Protein AF-A0A1W6ZIR8-F1 (afdb_monomer)

Solvent-accessible surface area (backbone atoms only — not comparable to full-atom values): 6485 Å² total; per-residue (Å²): 135,82,79,76,79,77,67,74,78,55,59,86,73,60,53,72,71,60,57,72,72,43,53,41,67,54,33,37,49,54,15,53,51,23,53,75,69,68,34,59,68,34,20,53,52,25,19,52,56,8,27,73,69,67,29,52,71,25,14,38,50,43,17,47,44,21,60,44,21,36,82,78,62,33,92,82,31,78,61,37,52,55,62,14,34,51,31,12,44,53,18,32,74,75,65,35,73,80,22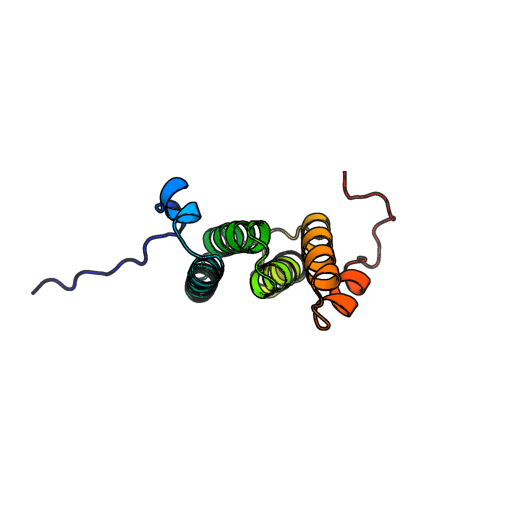,45,62,51,38,64,57,58,60,60,96,84,64,70,102,72,83,67,130

Nearest PDB structures (foldseek):
  1ouv-assembly1_A  TM=8.923E-01  e=3.205E-01  Helicobacter pylori 26695
  7wzb-assembly1_B  TM=4.629E-01  e=1.459E+00  Salmonella enterica subsp. enterica serovar Typhimurium str. LT2
  3gw4-assembly1_A  TM=4.165E-01  e=2.461E+00  Deinococcus radiodurans R1 = ATCC 13939 = DSM 20539
  5haz-assembly1_A  TM=4.056E-01  e=9.089E+00  Thermochaetoides thermophila DSM 1495

Structure (mmCIF, N/CA/C/O backbone):
data_AF-A0A1W6ZIR8-F1
#
_entry.id   AF-A0A1W6ZIR8-F1
#
loop_
_atom_site.group_PDB
_atom_site.id
_atom_site.type_symbol
_atom_site.label_atom_id
_atom_site.label_alt_id
_atom_site.label_comp_id
_atom_site.label_asym_id
_atom_site.label_entity_id
_atom_site.label_seq_id
_atom_site.pdbx_PDB_ins_code
_atom_site.Cartn_x
_atom_site.Cartn_y
_atom_site.Cartn_z
_atom_site.occupancy
_atom_site.B_iso_or_equiv
_atom_site.auth_seq_id
_atom_site.auth_comp_id
_atom_site.auth_asym_id
_atom_site.auth_atom_id
_atom_site.pdbx_PDB_model_num
ATOM 1 N N . MET A 1 1 ? -27.902 29.156 -4.288 1.00 35.88 1 MET A N 1
ATOM 2 C CA . MET A 1 1 ? -26.619 28.654 -4.820 1.00 35.88 1 MET A CA 1
ATOM 3 C C . MET A 1 1 ? -26.257 27.426 -4.011 1.00 35.88 1 MET A C 1
ATOM 5 O O . MET A 1 1 ? -25.844 27.568 -2.870 1.00 35.88 1 MET A O 1
ATOM 9 N N . ALA A 1 2 ? -26.576 26.242 -4.535 1.00 37.88 2 ALA A N 1
ATOM 10 C CA . ALA A 1 2 ? -26.335 24.981 -3.846 1.00 37.88 2 ALA A CA 1
ATOM 11 C C . ALA A 1 2 ? -24.834 24.686 -3.887 1.00 37.88 2 ALA A C 1
ATOM 13 O O . ALA A 1 2 ? -24.253 24.602 -4.968 1.00 37.88 2 ALA A O 1
ATOM 14 N N . LEU A 1 3 ? -24.222 24.577 -2.709 1.00 37.84 3 LEU A N 1
ATOM 15 C CA . LEU A 1 3 ? -22.925 23.941 -2.546 1.00 37.84 3 LEU A CA 1
ATOM 16 C C . LEU A 1 3 ? -23.109 22.513 -3.053 1.00 37.84 3 LEU A C 1
ATOM 18 O O . LEU A 1 3 ? -23.791 21.714 -2.415 1.00 37.84 3 LEU A O 1
ATOM 22 N N . ALA A 1 4 ? -22.591 22.228 -4.247 1.00 36.50 4 ALA A N 1
ATOM 23 C CA . ALA A 1 4 ? -22.376 20.860 -4.663 1.00 36.50 4 ALA A CA 1
ATOM 24 C C . ALA A 1 4 ? -21.393 20.294 -3.643 1.00 36.50 4 ALA A C 1
ATOM 26 O O . ALA A 1 4 ? -20.198 20.569 -3.710 1.00 36.50 4 ALA A O 1
ATOM 27 N N . GLU A 1 5 ? -21.927 19.596 -2.644 1.00 38.12 5 GLU A N 1
ATOM 28 C CA . GLU A 1 5 ? -21.175 18.673 -1.821 1.00 38.12 5 GLU A CA 1
ATOM 29 C C . GLU A 1 5 ? -20.529 17.702 -2.806 1.00 38.12 5 GLU A C 1
ATOM 31 O O . GLU A 1 5 ? -21.145 16.736 -3.261 1.00 38.12 5 GLU A O 1
ATOM 36 N N . THR A 1 6 ? -19.304 18.013 -3.225 1.00 44.75 6 THR A N 1
ATOM 37 C CA . THR A 1 6 ? -18.414 17.085 -3.905 1.00 44.75 6 THR A CA 1
ATOM 38 C C . THR A 1 6 ? -18.076 16.032 -2.872 1.00 44.75 6 THR A C 1
ATOM 40 O O . THR A 1 6 ? -17.018 16.070 -2.251 1.00 44.75 6 THR A O 1
ATOM 43 N N . ARG A 1 7 ? -19.030 15.129 -2.623 1.00 45.88 7 ARG A N 1
ATOM 44 C CA . ARG A 1 7 ? -18.745 13.858 -1.987 1.00 45.88 7 ARG A CA 1
ATOM 45 C C . ARG A 1 7 ? -17.627 13.251 -2.825 1.00 45.88 7 ARG A C 1
ATOM 47 O O . ARG A 1 7 ? -17.853 13.059 -4.027 1.00 45.88 7 ARG A O 1
ATOM 54 N N . PRO A 1 8 ? -16.434 13.029 -2.256 1.00 47.44 8 PRO A N 1
ATOM 55 C CA . PRO A 1 8 ? -15.419 12.286 -2.971 1.00 47.44 8 PRO A CA 1
ATOM 56 C C . PRO A 1 8 ? -16.069 10.977 -3.413 1.00 47.44 8 PRO A C 1
ATOM 58 O O . PRO A 1 8 ? -16.824 10.350 -2.660 1.00 47.44 8 PRO A O 1
ATOM 61 N N . ARG A 1 9 ? -15.912 10.635 -4.695 1.0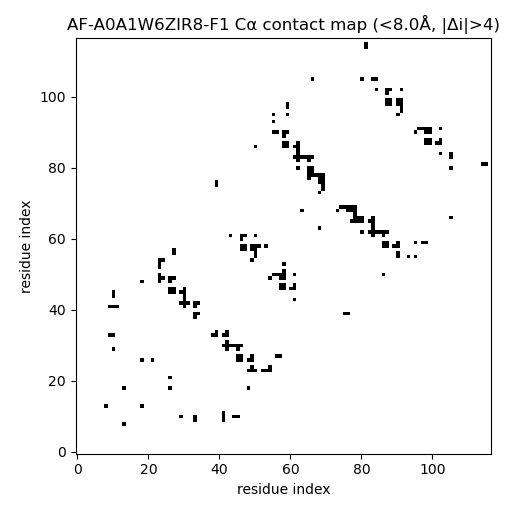0 50.12 9 ARG A N 1
ATOM 62 C CA . ARG A 1 9 ? -16.398 9.352 -5.194 1.00 50.12 9 ARG A CA 1
ATOM 63 C C . ARG A 1 9 ? -15.654 8.297 -4.397 1.00 50.12 9 ARG A C 1
ATOM 65 O O . ARG A 1 9 ? -14.464 8.104 -4.626 1.00 50.12 9 ARG A O 1
ATOM 72 N N . ALA A 1 10 ? -16.356 7.637 -3.478 1.00 51.00 10 ALA A N 1
ATOM 73 C CA . ALA A 1 10 ? -15.844 6.449 -2.824 1.00 51.00 10 ALA A CA 1
ATOM 74 C C . ALA A 1 10 ? -15.275 5.542 -3.918 1.00 51.00 10 ALA A C 1
ATOM 76 O O . ALA A 1 10 ? -15.934 5.312 -4.937 1.00 51.00 10 ALA A O 1
ATOM 77 N N . ALA A 1 11 ? -14.054 5.046 -3.729 1.00 52.69 11 ALA A N 1
ATOM 78 C CA . ALA A 1 11 ? -13.380 4.183 -4.699 1.00 52.69 11 ALA A CA 1
ATOM 79 C C . ALA A 1 11 ? -14.253 3.021 -5.192 1.00 52.69 11 ALA A C 1
ATOM 81 O O . ALA A 1 11 ? -14.084 2.546 -6.311 1.00 52.69 11 ALA A O 1
ATOM 82 N N . ALA A 1 12 ? -15.200 2.601 -4.349 1.00 49.72 12 ALA A N 1
ATOM 83 C CA . ALA A 1 12 ? -16.188 1.570 -4.609 1.00 49.72 12 ALA A CA 1
ATOM 84 C C . ALA A 1 12 ? -17.123 1.852 -5.804 1.00 49.72 12 ALA A C 1
ATOM 86 O O . ALA A 1 12 ? -17.665 0.899 -6.358 1.00 49.72 12 ALA A O 1
ATOM 87 N N . ASP A 1 13 ? -17.315 3.113 -6.212 1.00 55.03 13 ASP A N 1
ATOM 88 C CA . ASP A 1 13 ? -18.222 3.479 -7.315 1.00 55.03 13 ASP A CA 1
ATOM 89 C C . ASP A 1 13 ? -17.507 3.600 -8.673 1.00 55.03 13 ASP A C 1
ATOM 91 O O . ASP A 1 13 ? -18.151 3.775 -9.707 1.00 55.03 13 ASP A O 1
ATOM 95 N N . ILE A 1 14 ? -16.170 3.497 -8.714 1.00 57.38 14 ILE A N 1
ATOM 96 C CA . ILE A 1 14 ? -15.451 3.529 -9.991 1.00 57.38 14 ILE A CA 1
ATOM 97 C C . ILE A 1 14 ? -15.582 2.156 -10.654 1.00 57.38 14 ILE A C 1
ATOM 99 O O . ILE A 1 14 ? -15.104 1.156 -10.108 1.00 57.38 14 ILE A O 1
ATOM 103 N N . PRO A 1 15 ? -16.206 2.065 -11.841 1.00 60.47 15 PRO A N 1
ATOM 104 C CA . PRO A 1 15 ? -16.352 0.787 -12.504 1.00 60.47 15 PRO A CA 1
ATOM 105 C C . PRO A 1 15 ? -14.965 0.224 -12.831 1.00 60.47 15 PRO A C 1
ATOM 107 O O . PRO A 1 15 ? -14.072 0.942 -13.282 1.00 60.47 15 PRO A O 1
ATOM 110 N N . ARG A 1 16 ? -14.785 -1.083 -12.615 1.00 58.66 16 ARG A N 1
ATOM 111 C CA . ARG A 1 16 ? -13.519 -1.814 -12.833 1.00 58.66 16 ARG A CA 1
ATOM 112 C C . ARG A 1 16 ? -12.852 -1.512 -14.181 1.00 58.66 16 ARG A C 1
ATOM 114 O O . ARG A 1 16 ? -11.633 -1.509 -14.278 1.00 58.66 16 ARG A O 1
ATOM 121 N N . GLU A 1 17 ? -13.640 -1.231 -15.214 1.00 61.50 17 GLU A N 1
ATOM 122 C CA . GLU A 1 17 ? -13.156 -0.834 -16.540 1.00 61.50 17 GLU A CA 1
ATOM 123 C C . GLU A 1 17 ? -12.470 0.541 -16.553 1.00 61.50 17 GLU A C 1
ATOM 125 O O . GLU A 1 17 ? -11.435 0.707 -17.196 1.00 61.50 17 GLU A O 1
ATOM 130 N N . ALA A 1 18 ? -12.980 1.503 -15.782 1.00 66.31 18 ALA A N 1
ATOM 131 C CA . ALA A 1 18 ? -12.362 2.812 -15.620 1.00 66.31 18 ALA A CA 1
ATOM 132 C C . ALA A 1 18 ? -11.065 2.729 -14.803 1.00 66.31 18 ALA A C 1
ATOM 134 O O . ALA A 1 18 ? -10.149 3.505 -15.050 1.00 66.31 18 ALA A O 1
ATOM 135 N N . VAL A 1 19 ? -10.933 1.752 -13.899 1.00 67.56 19 VAL A N 1
ATOM 136 C CA . VAL A 1 19 ? -9.684 1.513 -13.155 1.00 67.56 19 VAL A CA 1
ATOM 137 C C . VAL A 1 19 ? -8.537 1.144 -14.090 1.00 67.56 19 VAL A C 1
ATOM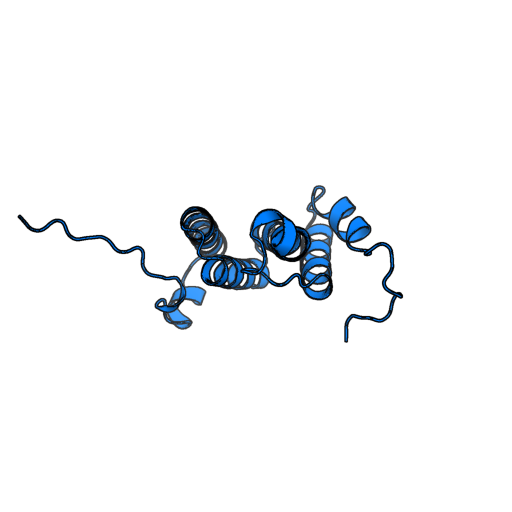 139 O O . VAL A 1 19 ? -7.467 1.737 -13.994 1.00 67.56 19 VAL A O 1
ATOM 142 N N . TYR A 1 20 ? -8.764 0.240 -15.045 1.00 66.31 20 TYR A N 1
ATOM 143 C CA . TYR A 1 20 ? -7.751 -0.138 -16.039 1.00 66.31 20 TYR A CA 1
ATOM 144 C C . TYR A 1 20 ? -7.458 0.958 -17.074 1.00 66.31 20 TYR A C 1
ATOM 146 O O . TYR A 1 20 ? -6.394 0.938 -17.687 1.00 66.31 20 TYR A O 1
ATOM 154 N N . ALA A 1 21 ? -8.372 1.914 -17.265 1.00 77.69 21 ALA A N 1
ATOM 155 C CA . ALA A 1 21 ? -8.141 3.075 -18.123 1.00 77.69 21 ALA A CA 1
ATOM 156 C C . ALA A 1 21 ? -7.218 4.127 -17.474 1.00 77.69 21 ALA A C 1
ATOM 158 O O . ALA A 1 21 ? -6.663 4.973 -18.176 1.00 77.69 21 ALA A O 1
ATOM 159 N N . LEU A 1 22 ? -7.047 4.084 -16.148 1.00 82.56 22 LEU A N 1
ATOM 160 C CA . LEU A 1 22 ? -6.148 4.972 -15.416 1.00 82.56 22 LEU A CA 1
ATOM 161 C C . LEU A 1 22 ? -4.709 4.462 -15.474 1.00 82.56 22 LEU A C 1
ATOM 163 O O . LEU A 1 22 ? -4.443 3.262 -15.401 1.00 82.56 22 LEU A O 1
ATOM 167 N N . THR A 1 23 ? -3.757 5.392 -15.539 1.00 89.56 23 THR A N 1
ATOM 168 C CA . THR A 1 23 ? -2.341 5.036 -15.416 1.00 89.56 23 THR A CA 1
ATOM 169 C C . THR A 1 23 ? -2.036 4.555 -13.991 1.00 89.56 23 THR A C 1
ATOM 171 O O . THR A 1 23 ? -2.683 5.002 -13.038 1.00 89.56 23 THR A O 1
ATOM 174 N N . PRO A 1 24 ? -1.014 3.707 -13.786 1.00 87.56 24 PRO A N 1
ATOM 175 C CA . PRO A 1 24 ? -0.691 3.205 -12.449 1.00 87.56 24 PRO A CA 1
ATOM 176 C C . PRO A 1 24 ? -0.360 4.325 -11.451 1.00 87.56 24 PRO A C 1
ATOM 178 O O . PRO A 1 24 ? -0.711 4.237 -10.276 1.00 87.56 24 PRO A O 1
ATOM 181 N N . ALA A 1 25 ? 0.243 5.419 -11.925 1.00 88.25 25 ALA A N 1
ATOM 182 C CA . ALA A 1 25 ? 0.515 6.604 -11.116 1.00 88.25 25 ALA A CA 1
ATOM 183 C C . ALA A 1 25 ? -0.768 7.356 -10.709 1.00 88.25 25 ALA A C 1
ATOM 185 O O . ALA A 1 25 ? -0.859 7.850 -9.589 1.00 88.25 25 ALA A O 1
ATOM 186 N N . GLN A 1 26 ? -1.779 7.417 -11.583 1.00 89.31 26 GLN A N 1
ATOM 187 C CA . GLN A 1 26 ? -3.082 8.007 -11.247 1.00 89.31 26 GLN A CA 1
ATOM 188 C C . GLN A 1 26 ? -3.832 7.157 -10.219 1.00 89.31 26 GLN A C 1
ATOM 190 O O . GLN A 1 26 ? -4.360 7.700 -9.255 1.00 89.31 26 GLN A O 1
ATOM 195 N N . GLN A 1 27 ? -3.828 5.831 -10.385 1.00 89.38 27 GLN A N 1
ATOM 196 C CA . GLN A 1 27 ? -4.399 4.906 -9.398 1.00 89.38 27 GLN A CA 1
ATOM 197 C C . GLN A 1 27 ? -3.726 5.079 -8.028 1.00 89.38 27 GLN A C 1
ATOM 199 O O . GLN A 1 27 ? -4.401 5.110 -7.005 1.00 89.38 27 GLN A O 1
ATOM 204 N N . TYR A 1 28 ? -2.403 5.261 -8.004 1.00 89.88 28 TYR A N 1
ATOM 205 C CA . TYR A 1 28 ? -1.671 5.563 -6.775 1.00 89.88 28 TYR A CA 1
ATOM 206 C C . TYR A 1 28 ? -2.083 6.908 -6.154 1.00 89.88 28 TYR A C 1
ATOM 208 O O . TYR A 1 28 ? -2.239 6.990 -4.940 1.00 89.88 28 TYR A O 1
ATOM 216 N N . GLY A 1 29 ? -2.330 7.942 -6.963 1.00 90.06 29 GLY A N 1
ATOM 217 C CA . GLY A 1 29 ? -2.879 9.215 -6.483 1.00 90.06 29 GLY A CA 1
ATOM 218 C C . GLY A 1 29 ? -4.226 9.047 -5.771 1.00 90.06 29 GLY A C 1
ATOM 219 O O . GLY A 1 29 ? -4.376 9.506 -4.642 1.00 90.06 29 GLY A O 1
ATOM 220 N N . LEU A 1 30 ? -5.155 8.297 -6.374 1.00 88.94 30 LEU A N 1
ATOM 221 C CA . LEU A 1 30 ? -6.459 7.987 -5.768 1.00 88.94 30 LEU A CA 1
ATOM 222 C C . LEU A 1 30 ? -6.327 7.192 -4.461 1.00 88.94 30 LEU A C 1
ATOM 224 O O . LEU A 1 30 ? -7.113 7.371 -3.533 1.00 88.94 30 LEU A O 1
ATOM 228 N N . ALA A 1 31 ? -5.317 6.326 -4.362 1.00 89.31 31 ALA A N 1
ATOM 229 C CA . ALA A 1 31 ? -5.021 5.626 -3.119 1.00 89.31 31 ALA A CA 1
ATOM 230 C C . ALA A 1 31 ? -4.645 6.600 -1.989 1.00 89.31 31 ALA A C 1
ATOM 232 O O . ALA A 1 31 ? -5.117 6.455 -0.865 1.00 89.31 31 ALA A O 1
ATOM 233 N N . LEU A 1 32 ? -3.814 7.604 -2.278 1.00 89.00 32 LEU A N 1
ATOM 234 C CA . LEU A 1 32 ? -3.407 8.608 -1.288 1.00 89.00 32 LEU A CA 1
ATOM 235 C C . LEU A 1 32 ? -4.569 9.518 -0.868 1.00 89.00 32 LEU A C 1
ATOM 237 O O . LEU A 1 32 ? -4.663 9.901 0.301 1.00 89.00 32 LEU A O 1
ATOM 241 N N . GLU A 1 33 ? -5.476 9.828 -1.793 1.00 88.75 33 GLU A N 1
ATOM 242 C CA . GLU A 1 33 ? -6.723 10.532 -1.476 1.00 88.75 33 GLU A CA 1
ATOM 243 C C . GLU A 1 33 ? -7.574 9.704 -0.504 1.00 88.75 33 GLU A C 1
ATOM 245 O O . GLU A 1 33 ? -7.912 10.181 0.578 1.00 88.75 33 GLU A O 1
ATOM 250 N N . ALA A 1 34 ? -7.788 8.420 -0.806 1.00 86.50 34 ALA A N 1
ATOM 251 C CA . ALA A 1 34 ? -8.507 7.502 0.076 1.00 86.50 34 ALA A CA 1
ATOM 252 C C . ALA A 1 34 ? -7.866 7.372 1.471 1.00 86.50 34 ALA A C 1
ATOM 254 O O . ALA A 1 34 ? -8.572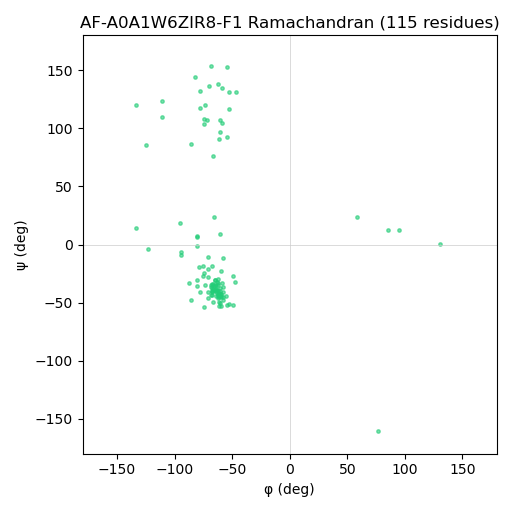 7.302 2.475 1.00 86.50 34 ALA A O 1
ATOM 255 N N . GLN A 1 35 ? -6.530 7.391 1.561 1.00 85.44 35 GLN A N 1
ATOM 256 C CA . GLN A 1 35 ? -5.829 7.423 2.849 1.00 85.44 35 GLN A CA 1
ATOM 257 C C . GLN A 1 35 ? -6.171 8.682 3.656 1.00 85.44 35 GLN A C 1
ATOM 259 O O . GLN A 1 35 ? -6.371 8.598 4.867 1.00 85.44 35 GLN A O 1
ATOM 264 N N . THR A 1 36 ? -6.237 9.837 2.993 1.00 85.00 36 THR A N 1
ATOM 265 C CA . THR A 1 36 ? -6.560 11.126 3.626 1.00 85.00 36 THR A CA 1
ATOM 266 C C . THR A 1 36 ? -8.001 11.148 4.134 1.00 85.00 36 THR A C 1
ATOM 268 O O . THR A 1 36 ? -8.282 11.714 5.188 1.00 85.00 36 THR A O 1
ATOM 271 N N . GLU A 1 37 ? -8.900 10.476 3.420 1.00 83.75 37 GLU A N 1
ATOM 272 C CA . GLU A 1 37 ? -10.307 10.307 3.793 1.00 83.75 37 GLU A CA 1
ATOM 273 C C . GLU A 1 37 ? -10.541 9.197 4.827 1.00 83.75 37 GLU A C 1
ATOM 275 O O . GLU A 1 37 ? -11.673 8.984 5.257 1.00 83.75 37 GLU A O 1
ATOM 280 N N . GLN A 1 38 ? -9.480 8.496 5.246 1.00 80.75 38 GLN A N 1
ATOM 281 C CA . GLN A 1 38 ? -9.545 7.326 6.128 1.00 80.75 38 GLN A CA 1
ATOM 282 C C . GLN A 1 38 ? -10.398 6.177 5.555 1.00 80.75 38 GLN A C 1
ATOM 284 O O . GLN A 1 38 ? -10.870 5.308 6.293 1.00 80.75 38 GLN A O 1
ATOM 289 N N . ASP A 1 39 ? -10.567 6.132 4.229 1.00 85.25 39 ASP A N 1
ATOM 290 C CA . ASP A 1 39 ? -11.197 5.017 3.530 1.00 85.25 39 ASP A CA 1
ATOM 291 C C . ASP A 1 39 ? -10.147 3.936 3.242 1.00 85.25 39 ASP A C 1
ATOM 293 O O . ASP A 1 39 ? -9.497 3.859 2.195 1.00 85.25 39 ASP A O 1
ATOM 297 N N . HIS A 1 40 ? -9.969 3.077 4.237 1.00 83.44 40 HIS A N 1
ATOM 298 C CA . HIS A 1 40 ? -9.026 1.966 4.207 1.00 83.44 40 HIS A CA 1
ATOM 299 C C . HIS A 1 40 ? -9.344 0.925 3.122 1.00 83.44 40 HIS A C 1
ATOM 301 O O . HIS A 1 40 ? -8.428 0.312 2.565 1.00 83.44 40 HIS A O 1
ATOM 307 N N . ALA A 1 41 ? -10.623 0.724 2.798 1.00 83.12 41 ALA A N 1
ATOM 308 C CA . ALA A 1 41 ? -11.039 -0.227 1.773 1.00 83.12 41 ALA A CA 1
ATOM 309 C C . ALA A 1 41 ? -10.667 0.287 0.376 1.00 83.12 41 ALA A C 1
ATOM 311 O O . ALA A 1 41 ? -10.073 -0.444 -0.423 1.00 83.12 41 ALA A O 1
ATOM 312 N N . ALA A 1 42 ? -10.949 1.564 0.116 1.00 84.12 42 ALA A N 1
ATOM 313 C CA . ALA A 1 42 ? -10.539 2.271 -1.088 1.00 84.12 42 ALA A CA 1
ATOM 314 C C . ALA A 1 42 ? -9.014 2.307 -1.259 1.00 84.12 42 ALA A C 1
ATOM 316 O O . ALA A 1 42 ? -8.504 2.008 -2.340 1.00 84.12 42 ALA A O 1
ATOM 317 N N . LEU A 1 43 ? -8.283 2.616 -0.183 1.00 87.25 43 LEU A N 1
ATOM 318 C CA . LEU A 1 43 ? -6.820 2.634 -0.162 1.00 87.25 43 LEU A CA 1
ATOM 319 C C . LEU A 1 43 ? -6.238 1.293 -0.634 1.00 87.25 43 LEU A C 1
ATOM 321 O O . LEU A 1 43 ? -5.423 1.262 -1.557 1.00 87.25 43 LEU A O 1
ATOM 325 N N . LEU A 1 44 ? -6.681 0.177 -0.044 1.00 87.88 44 LEU A N 1
ATOM 326 C CA . LEU A 1 44 ? -6.208 -1.161 -0.418 1.00 87.88 44 LEU A CA 1
ATOM 327 C C . LEU A 1 44 ? -6.574 -1.529 -1.857 1.00 87.88 44 LEU A C 1
ATOM 329 O O . LEU A 1 44 ? -5.773 -2.150 -2.558 1.00 87.88 44 LEU A O 1
ATOM 333 N N . TYR A 1 45 ? -7.767 -1.144 -2.308 1.00 87.50 45 TYR A N 1
ATOM 334 C CA . TYR A 1 45 ? -8.227 -1.405 -3.667 1.00 87.50 45 TYR A CA 1
ATOM 335 C C . TYR A 1 45 ? -7.334 -0.728 -4.716 1.00 87.50 45 TYR A C 1
ATOM 337 O O . TYR A 1 45 ? -6.803 -1.398 -5.607 1.00 87.50 45 TYR A O 1
ATOM 345 N N . TRP A 1 46 ? -7.104 0.580 -4.579 1.00 88.56 46 TRP A N 1
ATOM 346 C CA . TRP A 1 46 ? -6.282 1.345 -5.518 1.00 88.56 46 TRP A CA 1
ATOM 347 C C . TRP A 1 46 ? -4.814 0.946 -5.486 1.00 88.56 46 TRP A C 1
ATOM 349 O O . TRP A 1 46 ? -4.172 0.845 -6.535 1.00 88.56 46 TRP A O 1
ATOM 359 N N . LEU A 1 47 ? -4.288 0.663 -4.292 1.00 90.19 47 LEU A N 1
ATOM 360 C CA . LEU A 1 47 ? -2.928 0.167 -4.148 1.00 90.19 47 LEU A CA 1
ATOM 361 C C . LEU A 1 47 ? -2.741 -1.174 -4.844 1.00 90.19 47 LEU A C 1
ATOM 363 O O . LEU A 1 47 ? -1.765 -1.324 -5.570 1.00 90.19 47 LEU A O 1
ATOM 367 N N . ARG A 1 48 ? -3.675 -2.123 -4.694 1.00 90.56 48 ARG A N 1
ATOM 368 C CA . ARG A 1 48 ? -3.610 -3.415 -5.397 1.00 90.56 48 ARG A CA 1
ATOM 369 C C . ARG A 1 48 ? -3.671 -3.244 -6.910 1.00 90.56 48 ARG A C 1
ATOM 371 O O . ARG A 1 48 ? -2.900 -3.900 -7.609 1.00 90.56 48 ARG A O 1
ATOM 378 N N . ALA A 1 49 ? -4.536 -2.365 -7.419 1.00 89.06 49 ALA A N 1
ATOM 379 C CA . ALA A 1 49 ? -4.623 -2.086 -8.853 1.00 89.06 49 ALA A CA 1
ATOM 380 C C . ALA A 1 49 ? -3.291 -1.539 -9.399 1.00 89.06 49 ALA A C 1
ATOM 382 O O . ALA A 1 49 ? -2.727 -2.095 -10.345 1.00 89.06 49 ALA A O 1
ATOM 383 N N . SER A 1 50 ? -2.736 -0.525 -8.731 1.00 90.81 50 SER A N 1
ATOM 384 C CA . SER A 1 50 ? -1.486 0.123 -9.137 1.00 90.81 50 SER A CA 1
ATOM 385 C C . SER A 1 50 ? -0.275 -0.807 -8.983 1.00 90.81 50 SER A C 1
ATOM 387 O O . SER A 1 50 ? 0.576 -0.897 -9.873 1.00 90.81 50 SER A O 1
ATOM 389 N N . ALA A 1 51 ? -0.232 -1.580 -7.894 1.00 90.25 51 ALA A N 1
ATOM 390 C CA . ALA A 1 51 ? 0.803 -2.573 -7.626 1.00 90.25 51 ALA A CA 1
ATOM 391 C C . ALA A 1 51 ? 0.797 -3.711 -8.658 1.00 90.25 51 ALA A C 1
ATOM 393 O O . ALA A 1 51 ? 1.866 -4.113 -9.128 1.00 90.25 51 ALA A O 1
ATOM 394 N N . SER A 1 52 ? -0.392 -4.178 -9.058 1.00 89.00 52 SER A N 1
ATOM 395 C CA . SER A 1 52 ? -0.572 -5.198 -10.103 1.00 89.00 52 SER A CA 1
ATOM 396 C C . SER A 1 52 ? -0.121 -4.706 -11.476 1.00 89.00 52 SER A C 1
ATOM 398 O O . SER A 1 52 ? 0.365 -5.490 -12.285 1.00 89.00 52 SER A O 1
ATOM 400 N N . ALA A 1 53 ? -0.228 -3.401 -11.731 1.00 86.62 53 ALA A N 1
ATOM 401 C CA . ALA A 1 53 ? 0.293 -2.772 -12.940 1.00 86.62 53 ALA A CA 1
ATOM 402 C C . ALA A 1 53 ? 1.812 -2.484 -12.885 1.00 86.62 53 ALA A C 1
ATOM 404 O O . ALA A 1 53 ? 2.351 -1.848 -13.789 1.00 86.62 53 ALA A O 1
ATOM 405 N N . GLY A 1 54 ? 2.514 -2.942 -11.839 1.00 86.31 54 GLY A N 1
ATOM 406 C CA . GLY A 1 54 ? 3.969 -2.820 -11.706 1.00 86.31 54 GLY A CA 1
ATOM 407 C C . GLY A 1 54 ? 4.452 -1.493 -11.116 1.00 86.31 54 GLY A C 1
ATOM 408 O O . GLY A 1 54 ? 5.645 -1.191 -11.188 1.00 86.31 54 GLY A O 1
ATOM 409 N N . HIS A 1 55 ? 3.561 -0.679 -10.540 1.00 90.56 55 HIS A N 1
ATOM 410 C CA . HIS A 1 55 ? 3.953 0.596 -9.948 1.00 90.56 55 HIS A CA 1
ATOM 411 C C . HIS A 1 55 ? 4.683 0.383 -8.619 1.00 90.56 55 HIS A C 1
ATOM 413 O O . HIS A 1 55 ? 4.086 0.039 -7.598 1.00 90.56 55 HIS A O 1
ATOM 419 N N . LEU A 1 56 ? 5.991 0.622 -8.635 1.00 89.44 56 LEU A N 1
ATOM 420 C CA . LEU A 1 56 ? 6.891 0.401 -7.503 1.00 89.44 56 LEU A CA 1
ATOM 421 C C . LEU A 1 56 ? 6.458 1.132 -6.206 1.00 89.44 56 LEU A C 1
ATOM 423 O O . LEU A 1 56 ? 6.421 0.475 -5.164 1.00 89.44 56 LEU A O 1
ATOM 427 N N . PRO A 1 57 ? 6.033 2.416 -6.228 1.00 88.56 57 PRO A N 1
ATOM 428 C CA . PRO A 1 57 ? 5.517 3.099 -5.035 1.00 88.56 57 PRO A CA 1
ATOM 429 C C . PRO A 1 57 ? 4.274 2.432 -4.437 1.00 88.56 57 PRO A C 1
ATOM 431 O O . PRO A 1 57 ? 4.137 2.354 -3.218 1.00 88.56 57 PRO A O 1
ATOM 434 N N . ALA A 1 58 ? 3.378 1.914 -5.283 1.00 90.56 58 ALA A N 1
ATOM 435 C CA . ALA A 1 58 ? 2.165 1.250 -4.821 1.00 90.56 58 ALA A CA 1
ATOM 436 C C . ALA A 1 58 ? 2.463 -0.104 -4.178 1.00 90.56 58 ALA A C 1
ATOM 438 O O . ALA A 1 58 ? 1.890 -0.417 -3.140 1.00 90.56 58 ALA A O 1
ATOM 439 N N . GLN A 1 59 ? 3.384 -0.885 -4.752 1.00 90.12 59 GLN A N 1
ATOM 440 C CA . GLN A 1 59 ? 3.820 -2.160 -4.171 1.00 90.12 59 GLN A CA 1
ATOM 441 C C . GLN A 1 59 ? 4.430 -1.961 -2.777 1.00 90.12 59 GLN A C 1
ATOM 443 O O . GLN A 1 59 ? 4.121 -2.706 -1.845 1.00 90.12 59 GLN A O 1
ATOM 448 N N . GLU A 1 60 ? 5.260 -0.928 -2.615 1.00 89.31 60 GLU A N 1
ATOM 449 C CA . GLU A 1 60 ? 5.869 -0.600 -1.327 1.00 89.31 60 GLU A CA 1
ATOM 450 C C . GLU A 1 60 ? 4.828 -0.144 -0.301 1.00 89.31 60 GLU A C 1
ATOM 452 O O . GLU A 1 60 ? 4.781 -0.680 0.811 1.00 89.31 60 GLU A O 1
ATOM 457 N N . LEU A 1 61 ? 3.963 0.804 -0.679 1.00 88.81 61 LEU A N 1
ATOM 458 C CA . LEU A 1 61 ? 2.945 1.334 0.224 1.00 88.81 61 LEU A CA 1
ATOM 459 C C . LEU A 1 61 ? 1.933 0.254 0.626 1.00 88.81 61 LEU A C 1
ATOM 461 O O . LEU A 1 61 ? 1.591 0.158 1.802 1.00 88.81 61 LEU A O 1
ATOM 465 N N . LEU A 1 62 ? 1.521 -0.614 -0.303 1.00 89.56 62 LEU A N 1
ATOM 466 C CA . LEU A 1 62 ? 0.636 -1.745 -0.017 1.00 89.56 62 LEU A CA 1
ATOM 467 C C . LEU A 1 62 ? 1.248 -2.698 1.008 1.00 89.56 62 LEU A C 1
ATOM 469 O O . LEU A 1 62 ? 0.588 -3.086 1.967 1.00 89.56 62 LEU A O 1
ATOM 473 N N . GLY A 1 63 ? 2.530 -3.022 0.851 1.00 87.94 63 GLY A N 1
ATOM 474 C CA . GLY A 1 63 ? 3.253 -3.847 1.809 1.00 87.94 63 GLY A CA 1
ATOM 475 C C . GLY A 1 63 ? 3.321 -3.239 3.209 1.00 87.94 63 GLY A C 1
ATOM 476 O O . GLY A 1 63 ? 3.119 -3.934 4.204 1.00 87.94 63 GLY A O 1
ATOM 477 N N . VAL A 1 64 ? 3.569 -1.931 3.299 1.00 85.44 64 VAL A N 1
ATOM 478 C CA . VAL A 1 64 ? 3.605 -1.214 4.582 1.00 85.44 64 VAL A CA 1
ATOM 479 C C . VAL A 1 64 ? 2.223 -1.162 5.224 1.00 85.44 64 VAL A C 1
ATOM 481 O O . VAL A 1 64 ? 2.106 -1.425 6.418 1.00 85.44 64 VAL A O 1
ATOM 484 N N . VAL A 1 65 ? 1.180 -0.873 4.447 1.00 86.75 65 VAL A N 1
ATOM 485 C CA . VAL A 1 65 ? -0.203 -0.809 4.933 1.00 86.75 65 VAL A CA 1
ATOM 486 C C . VAL A 1 65 ? -0.686 -2.182 5.400 1.00 86.75 65 VAL A C 1
ATOM 488 O O . VAL A 1 65 ? -1.320 -2.275 6.439 1.00 86.75 65 VAL A O 1
ATOM 491 N N . LEU A 1 66 ? -0.344 -3.268 4.710 1.00 85.88 66 LEU A N 1
ATOM 492 C CA . LEU A 1 66 ? -0.751 -4.617 5.117 1.00 85.88 66 LEU A CA 1
ATOM 493 C C . LEU A 1 66 ? 0.026 -5.153 6.334 1.00 85.88 66 LEU A C 1
ATOM 495 O O . LEU A 1 66 ? -0.493 -6.006 7.054 1.00 85.88 66 LEU A O 1
ATOM 499 N N . LEU A 1 67 ? 1.243 -4.655 6.597 1.00 80.94 67 LEU A N 1
ATOM 500 C CA . LEU A 1 67 ? 2.019 -4.991 7.804 1.00 80.94 67 LEU A CA 1
ATOM 501 C C . LEU A 1 67 ? 1.660 -4.115 9.007 1.00 80.94 67 LEU A C 1
ATOM 503 O O . LEU A 1 67 ? 1.496 -4.616 10.116 1.00 80.94 67 LEU A O 1
ATOM 507 N N . GLY A 1 68 ? 1.601 -2.801 8.797 1.00 75.94 68 GLY A N 1
ATOM 508 C CA . GLY A 1 68 ? 1.397 -1.799 9.841 1.00 75.94 68 GLY A CA 1
ATOM 509 C C . GLY A 1 68 ? -0.060 -1.391 10.026 1.00 75.94 68 GLY A C 1
ATOM 510 O O . GLY A 1 68 ? -0.368 -0.691 10.985 1.00 75.94 68 GLY A O 1
ATOM 511 N N . GLY A 1 69 ? -0.955 -1.825 9.140 1.00 74.38 69 GLY A N 1
ATOM 512 C CA . GLY A 1 69 ? -2.342 -1.377 9.070 1.00 74.38 69 GLY A CA 1
ATOM 513 C C . GLY A 1 69 ? -3.110 -1.481 10.384 1.00 74.38 69 GLY A C 1
ATOM 514 O O . GLY A 1 69 ? -3.620 -0.463 10.840 1.00 74.38 69 GLY A O 1
ATOM 515 N N . PRO A 1 70 ? -3.115 -2.640 11.068 1.00 71.81 70 PRO A N 1
ATOM 516 C CA . PRO A 1 70 ? -3.812 -2.769 12.348 1.00 71.81 70 PRO A CA 1
ATOM 517 C C . PRO A 1 70 ? -3.250 -1.859 13.442 1.00 71.81 70 PRO A C 1
ATOM 519 O O . PRO A 1 70 ? -3.972 -1.449 14.342 1.00 71.81 70 PRO A O 1
ATOM 522 N N . VAL A 1 71 ? -1.952 -1.543 13.382 1.00 69.44 71 VAL A N 1
ATOM 523 C CA . VAL A 1 71 ? -1.281 -0.691 14.375 1.00 69.44 71 VAL A CA 1
ATOM 524 C C . VAL A 1 71 ? -1.540 0.790 14.090 1.00 69.44 71 VAL A C 1
ATOM 526 O O . VAL A 1 71 ? -1.668 1.579 15.020 1.00 69.44 71 VAL A O 1
ATOM 529 N N . LEU A 1 72 ? -1.616 1.169 12.813 1.00 69.56 72 LEU A N 1
ATOM 530 C CA . LEU A 1 72 ? -1.781 2.555 12.369 1.00 69.56 72 LEU A CA 1
ATOM 531 C C . LEU A 1 72 ? -3.252 2.985 12.286 1.00 69.56 72 LEU A C 1
ATOM 533 O O . LEU A 1 72 ? -3.563 4.144 12.545 1.00 69.56 72 LEU A O 1
ATOM 537 N N . TYR A 1 73 ? -4.144 2.057 11.938 1.00 71.75 73 TYR A N 1
ATOM 538 C CA . TYR A 1 73 ? -5.547 2.324 11.615 1.00 71.75 73 TYR A CA 1
ATOM 539 C C . TYR A 1 73 ? -6.543 1.534 12.491 1.00 71.75 73 TYR A C 1
ATOM 541 O O . TYR A 1 73 ? -7.750 1.759 12.395 1.00 71.75 73 TYR A O 1
ATOM 549 N N . GLY A 1 74 ? -6.062 0.648 13.375 1.00 70.69 74 GLY A N 1
ATOM 550 C CA . GLY A 1 74 ? -6.884 -0.136 14.309 1.00 70.69 74 GLY A CA 1
ATOM 551 C C . GLY A 1 74 ? -7.617 -1.319 13.662 1.00 70.69 74 GLY A C 1
ATOM 552 O O . GLY A 1 74 ? -7.277 -1.757 12.564 1.00 70.69 74 GLY A O 1
ATOM 553 N N . ASP A 1 75 ? -8.669 -1.818 14.325 1.00 67.81 75 ASP A N 1
ATOM 554 C CA . ASP A 1 75 ? -9.512 -2.944 13.867 1.00 67.81 75 ASP A CA 1
ATOM 555 C C . ASP A 1 75 ? -10.183 -2.733 12.493 1.00 67.81 75 ASP A C 1
ATOM 557 O O . ASP A 1 75 ? -10.701 -3.677 11.899 1.00 67.81 75 ASP A O 1
ATOM 561 N N . GLY A 1 76 ? -10.159 -1.510 11.953 1.00 66.44 76 GLY A N 1
ATOM 562 C CA . GLY A 1 76 ? -10.649 -1.200 10.608 1.00 66.44 76 GLY A CA 1
ATOM 563 C C . GLY A 1 76 ? -9.774 -1.747 9.472 1.00 66.44 76 GLY A C 1
ATOM 564 O O . GLY A 1 76 ? -10.200 -1.715 8.319 1.00 66.44 76 GLY A O 1
ATOM 565 N N . MET A 1 77 ? -8.569 -2.249 9.772 1.00 74.19 77 MET A N 1
ATOM 566 C CA . MET A 1 77 ? -7.678 -2.890 8.803 1.00 74.19 77 MET A CA 1
ATOM 567 C C . MET A 1 77 ? -7.116 -4.199 9.349 1.00 74.19 77 MET A C 1
ATOM 569 O O . MET A 1 77 ? -6.388 -4.222 10.338 1.00 74.19 77 MET A O 1
ATOM 573 N N . SER A 1 78 ? -7.397 -5.301 8.654 1.00 73.56 78 SER A N 1
ATOM 574 C CA . SER A 1 78 ? -6.759 -6.587 8.936 1.00 73.56 78 SER A CA 1
ATOM 575 C C . SER A 1 78 ? -5.349 -6.621 8.351 1.00 73.56 78 SER A C 1
ATOM 577 O O . SER A 1 78 ? -5.149 -6.278 7.185 1.00 73.56 78 SER A O 1
ATOM 579 N N . ALA A 1 79 ? -4.372 -7.054 9.150 1.00 75.88 79 ALA A N 1
ATOM 580 C CA . ALA A 1 79 ? -3.035 -7.315 8.634 1.00 75.88 79 ALA A CA 1
ATOM 581 C C . ALA A 1 79 ? -3.063 -8.550 7.741 1.00 75.88 79 ALA A C 1
ATOM 583 O O . ALA A 1 79 ? -3.599 -9.589 8.127 1.00 75.88 79 ALA A O 1
ATOM 584 N N . ASP A 1 80 ? -2.388 -8.446 6.602 1.00 83.06 80 ASP A N 1
ATOM 585 C CA . ASP A 1 80 ? -2.043 -9.592 5.772 1.00 83.06 80 ASP A CA 1
ATOM 586 C C . ASP A 1 80 ? -0.526 -9.601 5.544 1.00 83.06 80 ASP A C 1
ATOM 588 O O . ASP A 1 80 ? -0.013 -9.059 4.558 1.00 83.06 80 ASP A O 1
ATOM 592 N N . PRO A 1 81 ? 0.244 -10.193 6.473 1.00 79.12 81 PRO A N 1
ATOM 593 C CA . PRO A 1 81 ? 1.693 -10.230 6.352 1.00 79.12 81 PRO A CA 1
ATOM 594 C C . PRO A 1 81 ? 2.159 -11.102 5.174 1.00 79.12 81 PRO A C 1
ATOM 596 O O . PRO A 1 81 ? 3.307 -10.976 4.746 1.00 79.12 81 PRO A O 1
ATOM 599 N N . CYS A 1 82 ? 1.314 -11.998 4.656 1.00 82.69 82 CYS A N 1
ATOM 600 C CA . CYS A 1 82 ? 1.633 -12.838 3.505 1.00 82.69 82 CYS A CA 1
ATOM 601 C C . CYS A 1 82 ? 1.595 -12.029 2.215 1.00 82.69 82 CYS A C 1
ATOM 603 O O . CYS A 1 82 ? 2.590 -11.978 1.486 1.00 82.69 82 CYS A O 1
ATOM 605 N N . GLU A 1 83 ? 0.479 -11.347 1.982 1.00 84.44 83 GLU A N 1
ATOM 606 C CA . GLU A 1 83 ? 0.321 -10.452 0.845 1.00 84.44 83 GLU A CA 1
ATOM 607 C C . GLU A 1 83 ? 1.335 -9.298 0.918 1.00 84.44 83 GLU A C 1
ATOM 609 O O . GLU A 1 83 ? 1.983 -8.972 -0.079 1.00 84.44 83 GLU A O 1
ATOM 614 N N . ALA A 1 84 ? 1.588 -8.749 2.109 1.00 84.81 84 ALA A N 1
ATOM 615 C CA . ALA A 1 84 ? 2.589 -7.703 2.280 1.00 84.81 84 ALA A CA 1
ATOM 616 C C . ALA A 1 84 ? 3.991 -8.126 1.822 1.00 84.81 84 ALA A C 1
ATOM 618 O O . ALA A 1 84 ? 4.678 -7.374 1.127 1.00 84.81 84 ALA A O 1
ATOM 619 N N . ARG A 1 85 ? 4.427 -9.340 2.188 1.00 83.00 85 ARG A N 1
ATOM 620 C CA . ARG A 1 85 ? 5.728 -9.874 1.759 1.00 83.00 85 ARG A CA 1
ATOM 621 C C . ARG A 1 85 ? 5.785 -10.112 0.259 1.00 83.00 85 ARG A C 1
ATOM 623 O O . ARG A 1 85 ? 6.842 -9.898 -0.328 1.00 83.00 85 ARG A O 1
ATOM 630 N N . HIS A 1 86 ? 4.680 -10.534 -0.354 1.00 85.25 86 HIS A N 1
ATOM 631 C CA . HIS A 1 86 ? 4.609 -10.684 -1.803 1.00 85.25 86 HIS A CA 1
ATOM 632 C C . HIS A 1 86 ? 4.886 -9.344 -2.499 1.00 85.25 86 HIS A C 1
ATOM 634 O O . HIS A 1 86 ? 5.818 -9.256 -3.299 1.00 85.25 86 HIS A O 1
ATOM 640 N N . TRP A 1 87 ? 4.163 -8.284 -2.125 1.00 88.31 87 TRP A N 1
ATOM 641 C CA . TRP A 1 87 ? 4.326 -6.963 -2.739 1.00 88.31 87 TRP A CA 1
ATOM 642 C C . TRP A 1 87 ? 5.677 -6.312 -2.436 1.00 88.31 87 TRP A C 1
ATOM 644 O O . TRP A 1 87 ? 6.307 -5.776 -3.344 1.00 88.31 87 TRP A O 1
ATOM 654 N N . LEU A 1 88 ? 6.184 -6.422 -1.204 1.00 84.31 88 LEU A N 1
ATOM 655 C CA . LEU A 1 88 ? 7.527 -5.936 -0.859 1.00 84.31 88 LEU A CA 1
ATOM 656 C C . LEU A 1 88 ? 8.626 -6.712 -1.589 1.00 84.31 88 LEU A C 1
ATOM 658 O O . LEU A 1 88 ? 9.633 -6.126 -1.973 1.00 84.31 88 LEU A O 1
ATOM 662 N N . GLY A 1 89 ? 8.433 -8.014 -1.810 1.00 84.06 89 GLY A N 1
ATOM 663 C CA . GLY A 1 89 ? 9.331 -8.831 -2.620 1.00 84.06 89 GLY A CA 1
ATOM 664 C C . GLY A 1 89 ? 9.348 -8.381 -4.080 1.00 84.06 89 GLY A C 1
ATOM 665 O O . GLY A 1 89 ? 10.423 -8.224 -4.650 1.00 84.06 89 GLY A O 1
ATOM 666 N N . GLN A 1 90 ? 8.178 -8.108 -4.668 1.00 85.44 90 GLN A N 1
ATOM 667 C CA . GLN A 1 90 ? 8.081 -7.544 -6.020 1.00 85.44 90 GLN A CA 1
ATOM 668 C C . GLN A 1 90 ? 8.755 -6.167 -6.108 1.00 85.44 90 GLN A C 1
ATOM 670 O O . GLN A 1 90 ? 9.565 -5.948 -7.006 1.00 85.44 90 GLN A O 1
ATOM 675 N N . ALA A 1 91 ? 8.517 -5.283 -5.135 1.00 85.56 91 ALA A N 1
ATOM 676 C CA . ALA A 1 91 ? 9.158 -3.971 -5.080 1.00 85.56 91 ALA A CA 1
ATOM 677 C C . ALA A 1 91 ? 10.690 -4.084 -4.975 1.00 85.56 91 ALA A C 1
ATOM 679 O O . ALA A 1 91 ? 11.410 -3.346 -5.649 1.00 85.56 91 ALA A O 1
ATOM 680 N N . ALA A 1 92 ? 11.197 -5.034 -4.182 1.00 82.81 92 ALA A N 1
ATOM 681 C CA . ALA A 1 92 ? 12.630 -5.273 -4.017 1.00 82.81 92 ALA A CA 1
ATOM 682 C C . ALA A 1 92 ? 13.270 -5.822 -5.299 1.00 82.81 92 ALA A C 1
ATOM 684 O O . ALA A 1 92 ? 14.362 -5.391 -5.669 1.00 82.81 92 ALA A O 1
ATOM 685 N N . LEU A 1 93 ? 12.575 -6.723 -6.005 1.00 81.12 93 LEU A N 1
ATOM 686 C CA . LEU A 1 93 ? 12.998 -7.229 -7.315 1.00 81.12 93 LEU A CA 1
ATOM 687 C C . LEU A 1 93 ? 13.029 -6.119 -8.372 1.00 81.12 93 LEU A C 1
ATOM 689 O O . LEU A 1 93 ? 13.937 -6.091 -9.198 1.00 81.12 93 LEU A O 1
ATOM 693 N N . ASN A 1 94 ? 12.090 -5.175 -8.305 1.00 76.88 94 ASN A N 1
ATOM 694 C CA . ASN A 1 94 ? 12.039 -4.007 -9.184 1.00 76.88 94 ASN A CA 1
ATOM 695 C C . ASN A 1 94 ? 12.990 -2.866 -8.761 1.00 76.88 94 ASN A C 1
ATOM 697 O O . ASN A 1 94 ? 12.959 -1.789 -9.356 1.00 76.88 94 ASN A O 1
ATOM 701 N N . GLY A 1 95 ? 13.852 -3.087 -7.759 1.00 76.12 95 GLY A N 1
ATOM 702 C CA . GLY A 1 95 ? 14.917 -2.157 -7.375 1.00 76.12 95 GLY A CA 1
ATOM 703 C C . GLY A 1 95 ? 14.580 -1.188 -6.238 1.00 76.12 95 GLY A C 1
ATOM 704 O O . GLY A 1 95 ? 15.348 -0.255 -6.002 1.00 76.12 95 GLY A O 1
ATOM 705 N N . SER A 1 96 ? 13.480 -1.379 -5.496 1.00 73.38 96 SER A N 1
ATOM 706 C CA . SER A 1 96 ? 13.221 -0.569 -4.297 1.00 73.38 96 SER A CA 1
ATOM 707 C C . SER A 1 96 ? 14.166 -0.956 -3.155 1.00 73.38 96 SER A C 1
ATOM 709 O O . SER A 1 96 ? 13.980 -1.966 -2.471 1.00 73.38 96 SER A O 1
ATOM 711 N N . VAL A 1 97 ? 15.137 -0.084 -2.880 1.00 70.81 97 VAL A N 1
ATOM 712 C CA . VAL A 1 97 ? 16.058 -0.199 -1.736 1.00 70.81 97 VAL A CA 1
ATOM 713 C C . VAL A 1 97 ? 15.317 -0.074 -0.397 1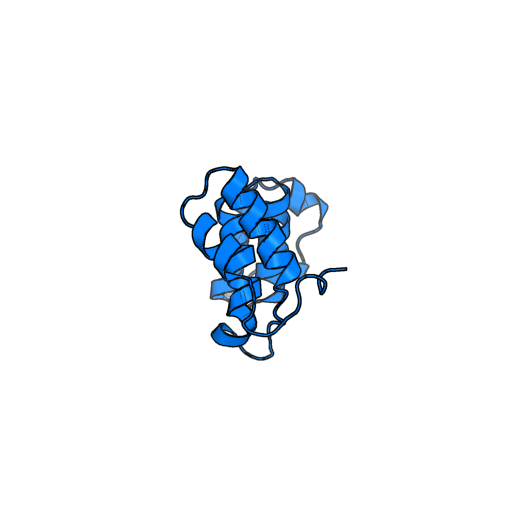.00 70.81 97 VAL A C 1
ATOM 715 O O . VAL A 1 97 ? 15.709 -0.694 0.589 1.00 70.81 97 VAL A O 1
ATOM 718 N N . ALA A 1 98 ? 14.216 0.684 -0.352 1.00 68.69 98 ALA A N 1
ATOM 719 C CA . ALA A 1 98 ? 13.412 0.885 0.855 1.00 68.69 98 ALA A CA 1
ATOM 720 C C . ALA A 1 98 ? 12.540 -0.333 1.206 1.00 68.69 98 ALA A C 1
ATOM 722 O O . ALA A 1 98 ? 12.232 -0.566 2.383 1.00 68.69 98 ALA A O 1
ATOM 723 N N . SER A 1 99 ? 12.176 -1.132 0.200 1.00 63.00 99 SER A N 1
ATOM 724 C CA . SER A 1 99 ? 11.431 -2.377 0.381 1.00 63.00 99 SER A CA 1
ATOM 725 C C . SER A 1 99 ? 12.319 -3.549 0.803 1.00 63.00 99 SER A C 1
ATOM 727 O O . SER A 1 99 ? 11.860 -4.383 1.576 1.00 63.00 99 SER A O 1
ATOM 729 N N . MET A 1 100 ? 13.594 -3.591 0.393 1.00 65.94 100 MET A N 1
ATOM 730 C CA . MET A 1 100 ? 14.538 -4.669 0.733 1.00 65.94 100 MET A CA 1
ATOM 731 C C . MET A 1 100 ? 14.593 -5.010 2.236 1.00 65.94 100 MET A C 1
ATOM 733 O O . MET A 1 100 ? 14.392 -6.179 2.578 1.00 65.94 100 MET A O 1
ATOM 737 N N . PRO A 1 101 ? 14.796 -4.052 3.167 1.00 67.06 101 PRO A N 1
ATOM 738 C CA . PRO A 1 101 ? 14.789 -4.371 4.592 1.00 67.06 101 PRO A CA 1
ATOM 739 C C . PRO A 1 101 ? 13.396 -4.788 5.083 1.00 67.06 101 PRO A C 1
ATOM 741 O O . PRO A 1 101 ? 13.289 -5.669 5.931 1.00 67.06 101 PRO A O 1
ATOM 744 N N . ARG A 1 102 ? 12.314 -4.218 4.536 1.00 66.38 102 ARG A N 1
ATOM 745 C CA . ARG A 1 102 ? 10.928 -4.533 4.937 1.00 66.38 102 ARG A CA 1
ATOM 746 C C . ARG A 1 102 ? 10.461 -5.904 4.445 1.00 66.38 102 ARG A C 1
ATOM 748 O O . ARG A 1 102 ? 9.762 -6.597 5.179 1.00 66.38 102 ARG A O 1
ATOM 755 N N . ALA A 1 103 ? 10.902 -6.332 3.265 1.00 62.91 103 ALA A N 1
ATOM 756 C CA . ALA A 1 103 ? 10.695 -7.680 2.743 1.00 62.91 103 ALA A CA 1
ATOM 757 C C . ALA A 1 103 ? 11.363 -8.733 3.644 1.00 62.91 103 ALA A C 1
ATOM 759 O O . ALA A 1 103 ? 10.818 -9.818 3.846 1.00 62.91 103 ALA A O 1
ATOM 760 N N . LEU A 1 104 ? 12.513 -8.386 4.235 1.00 61.81 104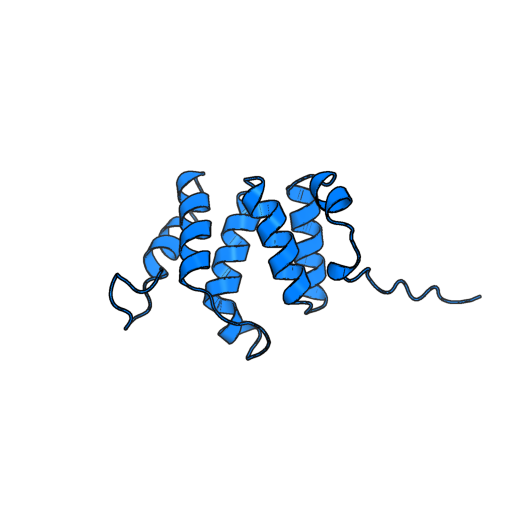 LEU A N 1
ATOM 761 C CA . LEU A 1 104 ? 13.244 -9.236 5.175 1.00 61.81 104 LEU A CA 1
ATOM 762 C C . LEU A 1 104 ? 12.621 -9.240 6.587 1.00 61.81 104 LEU A C 1
ATOM 764 O O . LEU A 1 104 ? 12.540 -10.291 7.223 1.00 61.81 104 LEU A O 1
ATOM 768 N N . VAL A 1 105 ? 12.182 -8.069 7.070 1.00 58.84 105 VAL A N 1
ATOM 769 C CA . VAL A 1 105 ? 11.635 -7.839 8.425 1.00 58.84 105 VAL A CA 1
ATOM 770 C C . VAL A 1 105 ? 10.180 -8.284 8.571 1.00 58.84 105 VAL A C 1
ATOM 772 O O . VAL A 1 105 ? 9.749 -8.578 9.679 1.00 58.84 105 VAL A O 1
ATOM 775 N N . GLY A 1 106 ? 9.432 -8.452 7.477 1.00 54.16 106 GLY A N 1
ATOM 776 C CA . GLY A 1 106 ? 8.083 -9.030 7.497 1.00 54.16 106 GLY A CA 1
ATOM 777 C C . GLY A 1 106 ? 7.990 -10.473 8.029 1.00 54.16 106 GLY A C 1
ATOM 778 O O . GLY A 1 106 ? 6.931 -11.087 7.899 1.00 54.16 106 GLY A O 1
ATOM 779 N N . ARG A 1 107 ? 9.063 -11.050 8.594 1.00 53.38 107 ARG A N 1
ATOM 780 C CA . ARG A 1 107 ? 9.017 -12.255 9.433 1.00 53.38 107 ARG A CA 1
ATOM 781 C C . ARG A 1 107 ? 8.455 -11.861 10.803 1.00 53.38 107 ARG A C 1
ATOM 783 O O . ARG A 1 107 ? 9.195 -11.287 11.600 1.00 53.38 107 ARG A O 1
ATOM 790 N N . PRO A 1 108 ? 7.184 -12.163 11.120 1.00 49.88 108 PRO A N 1
ATOM 791 C CA . PRO A 1 108 ? 6.692 -11.931 12.469 1.00 49.88 108 PRO A CA 1
ATOM 792 C C . PRO A 1 108 ? 7.554 -12.727 13.454 1.00 49.88 108 PRO A C 1
ATOM 794 O O . PRO A 1 108 ? 7.845 -13.908 13.230 1.00 49.88 108 PRO A O 1
ATOM 797 N N . HIS A 1 109 ? 7.958 -12.083 14.548 1.00 47.06 109 HIS A N 1
ATOM 798 C CA . HIS A 1 109 ? 8.522 -12.768 15.704 1.00 47.06 109 HIS A CA 1
ATOM 799 C C . HIS A 1 109 ? 7.452 -13.728 16.253 1.00 47.06 109 HIS A C 1
ATOM 801 O O . HIS A 1 109 ? 6.609 -13.327 17.045 1.00 47.06 109 HIS A O 1
ATOM 807 N N . GLY A 1 110 ? 7.437 -14.979 15.776 1.00 47.91 110 GLY A N 1
ATOM 808 C CA . GLY A 1 110 ? 6.554 -16.029 16.297 1.00 47.91 110 GLY A CA 1
A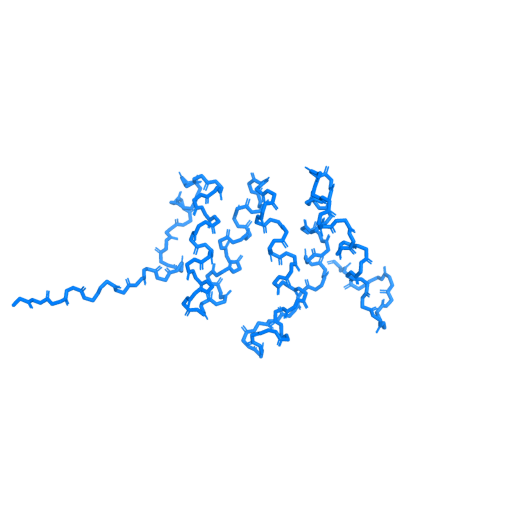TOM 809 C C . GLY A 1 110 ? 5.734 -16.844 15.292 1.00 47.91 110 GLY A C 1
ATOM 810 O O . GLY A 1 110 ? 5.028 -17.746 15.733 1.00 47.91 110 GLY A O 1
ATOM 811 N N . GLN A 1 111 ? 5.817 -16.619 13.972 1.00 47.78 111 GLN A N 1
ATOM 812 C CA . GLN A 1 111 ? 5.129 -17.492 13.002 1.00 47.78 111 GLN A CA 1
ATOM 813 C C . GLN A 1 111 ? 6.125 -18.329 12.187 1.00 47.78 111 GLN A C 1
ATOM 815 O O . GLN A 1 111 ? 7.041 -17.803 11.552 1.00 47.78 111 GLN A O 1
ATOM 820 N N . ALA A 1 112 ? 5.941 -19.652 12.236 1.00 40.00 112 ALA A N 1
ATOM 821 C CA . ALA A 1 112 ? 6.730 -20.642 11.512 1.00 40.00 112 ALA A CA 1
ATOM 822 C C . ALA A 1 112 ? 6.758 -20.357 9.991 1.00 40.00 112 ALA A C 1
ATOM 824 O O . ALA A 1 112 ? 5.800 -19.789 9.462 1.00 40.00 112 ALA A O 1
ATOM 825 N N . PRO A 1 113 ? 7.814 -20.778 9.265 1.00 43.22 113 PRO A N 1
ATOM 826 C CA . PRO A 1 113 ? 8.035 -20.482 7.839 1.00 43.22 113 PRO A CA 1
ATOM 827 C C . PRO A 1 113 ? 7.016 -21.093 6.843 1.00 43.22 113 PRO A C 1
ATOM 829 O O . PRO A 1 113 ? 7.339 -21.241 5.672 1.00 43.22 113 PRO A O 1
ATOM 832 N N . GLY A 1 114 ? 5.791 -21.428 7.264 1.00 46.03 114 GLY A N 1
ATOM 833 C CA . GLY A 1 114 ? 4.783 -22.114 6.444 1.00 46.03 114 GLY A CA 1
ATOM 834 C C . GLY A 1 114 ? 3.362 -21.539 6.489 1.00 46.03 114 GLY A C 1
ATOM 835 O O . GLY A 1 114 ? 2.439 -22.224 6.069 1.00 46.03 114 GLY A O 1
ATOM 836 N N . ALA A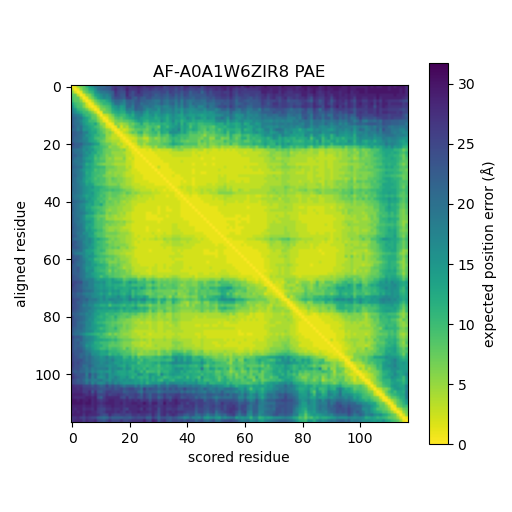 1 115 ? 3.145 -20.327 7.010 1.00 52.59 115 ALA A N 1
ATOM 837 C CA . ALA A 1 115 ? 1.794 -19.785 7.231 1.00 52.59 115 ALA A CA 1
ATOM 838 C C . ALA A 1 115 ? 1.247 -18.881 6.106 1.00 52.59 115 ALA A C 1
ATOM 840 O O . ALA A 1 115 ? 0.308 -18.129 6.341 1.00 52.59 115 ALA A O 1
ATOM 841 N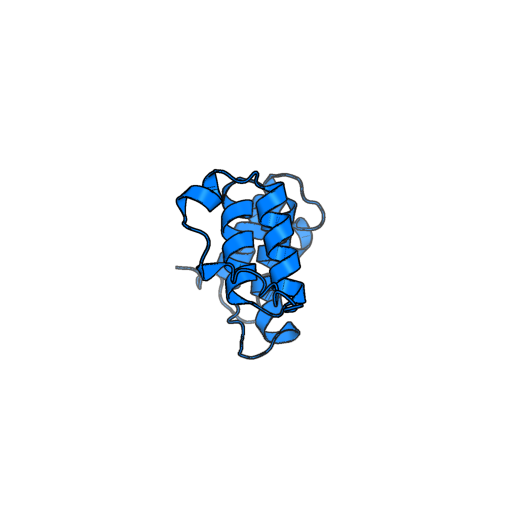 N . CYS A 1 116 ? 1.812 -18.937 4.900 1.00 57.75 116 CYS A N 1
ATOM 842 C CA . CYS A 1 116 ? 1.145 -18.410 3.708 1.00 57.75 116 CYS A CA 1
ATOM 843 C C . CYS A 1 116 ? 0.787 -19.595 2.844 1.00 57.75 116 CYS A C 1
ATOM 845 O O . CYS A 1 116 ? 1.686 -20.271 2.342 1.00 57.75 116 CYS A O 1
ATOM 847 N N . ARG A 1 117 ? -0.506 -19.880 2.765 1.00 49.50 117 ARG A N 1
ATOM 848 C CA . ARG A 1 117 ? -1.039 -20.925 1.907 1.00 49.50 117 ARG A CA 1
ATOM 849 C C . ARG A 1 117 ? -1.432 -20.335 0.565 1.00 49.50 117 ARG A C 1
ATOM 851 O O . ARG A 1 117 ? -1.975 -19.211 0.581 1.00 49.50 117 ARG A O 1
#

InterPro domains:
  IPR011990 Tetratricopeptide-like helical domain superfamily [G3DSA:1.25.40.10] (2-103)

Organism: NCBI:txid463040

Foldseek 3Di:
DDDPPPPPPQLVPQPPVVLVVDALVVLCVQLVVCVVVLVLVSNLVSLVSSLVVVNLVSLQVNLCCLQCVCVVNNPVHHHDLPSSLVSLVSSVVVPPPVSVVVNVVSPPPDDDPPPDD

Sequence (117 aa):
MALAETRPRAAADIPREAVYALTPAQQYGLALEAQTEQDHAALLYWLRASASAGHLPAQELLGVVLLGGPVLYGDGMSADPCEARHWLGQAALNGSVASMPRALVGRPHGQAPGACR

Secondary structure (DSSP, 8-state):
----------GGGS-HHHHHHS-HHHHHHHHHHHHHTT-HHHHHHHHHHHHHTT-HHHHHHHHHHHHHHHHHHGGGS---HHHHHHHHHHHHHTT-TTHHHHHHHTS-TT--TT---

Mean predicted aligned error: 10.26 Å

Radius of gyration: 15.58 Å; Cα contacts (8 Å, |Δi|>4): 134; chains: 1; bounding box: 43×51×34 Å

pLDDT: mean 73.19, std 16.4, range [35.88, 90.81]